Protein AF-A0A1B6LQG8-F1 (afdb_monomer_lite)

Sequence (110 aa):
NKRYLEPVYGNSMANVYNEYKKLCLESTNKPVPVSRFTFDQAIKNKNLAFQLPKKDRCDVCCMYDVKNLDEATYKLHLEKKEEARAVKVQDKKNAEEGKCFVFTQDVQSV

Radius of gyration: 22.37 Å; chains: 1; bounding box: 58×27×55 Å

Secondary structure (DSSP, 8-state):
--EEE-GGGTT-HHHHHHHHHHHHHHSTT-PPPPPHHHHHHHHHHTTEEE-PPPPPPPHHHHHHHTT-S-HHHHHHHHHHHHHHHHHHHHHHHHHHTTS-----------

Organism: NCBI:txid36148

Foldseek 3Di:
DAAADDCPQVQDVVSVLVVVQVCLCPDPVNDHRDDPVVVVVVCVVNNYGHPDPDPDDDPLRVCVVVVNDDPVVNVVVVVVVVVVVVVLVVVVVCVVVVNDDDDDDDDDDD

Structure (mmCIF, N/CA/C/O backbone):
data_AF-A0A1B6LQG8-F1
#
_entry.id   AF-A0A1B6LQG8-F1
#
loop_
_atom_site.group_PDB
_atom_site.id
_atom_site.type_symbol
_atom_site.label_atom_id
_atom_site.label_alt_id
_atom_site.label_comp_id
_atom_site.label_asym_id
_atom_site.label_entity_id
_atom_site.label_seq_id
_atom_site.pdbx_PDB_ins_code
_atom_site.Cartn_x
_atom_site.Cartn_y
_atom_site.Cartn_z
_atom_site.occupancy
_atom_site.B_iso_or_equiv
_atom_site.auth_seq_id
_atom_site.auth_comp_id
_atom_site.auth_asym_id
_atom_site.auth_atom_id
_atom_site.pdbx_PDB_model_num
ATOM 1 N N . ASN A 1 1 ? 0.553 11.929 -15.812 1.00 68.44 1 ASN A N 1
ATOM 2 C CA . ASN A 1 1 ? 0.122 10.537 -16.090 1.00 68.44 1 ASN A CA 1
ATOM 3 C C . ASN A 1 1 ? 1.125 9.545 -15.535 1.00 68.44 1 ASN A C 1
ATOM 5 O O . ASN A 1 1 ? 2.306 9.670 -15.840 1.00 68.44 1 ASN A O 1
ATOM 9 N N . LYS A 1 2 ? 0.672 8.627 -14.674 1.00 80.44 2 LYS A N 1
ATOM 10 C CA . LYS A 1 2 ? 1.500 7.566 -14.079 1.00 80.44 2 LYS A CA 1
ATOM 11 C C . LYS A 1 2 ? 1.661 6.429 -15.084 1.00 80.44 2 LYS A C 1
ATOM 13 O O . LYS A 1 2 ? 0.696 6.092 -15.764 1.00 80.44 2 LYS A O 1
ATOM 18 N N . ARG A 1 3 ? 2.876 5.903 -15.227 1.00 89.62 3 ARG A N 1
ATOM 19 C CA . ARG A 1 3 ? 3.194 4.795 -16.135 1.00 89.62 3 ARG A CA 1
ATOM 20 C C . ARG A 1 3 ? 3.392 3.538 -15.307 1.00 89.62 3 ARG A C 1
ATOM 22 O O . ARG A 1 3 ? 4.114 3.566 -14.310 1.00 89.62 3 ARG A O 1
ATOM 29 N N . TYR A 1 4 ? 2.741 2.459 -15.716 1.00 90.81 4 TYR A N 1
ATOM 30 C CA . TYR A 1 4 ? 2.761 1.215 -14.967 1.00 90.81 4 TYR A CA 1
ATOM 31 C C . TYR A 1 4 ? 3.659 0.188 -15.640 1.00 90.81 4 TYR A C 1
ATOM 33 O O . TYR A 1 4 ? 3.584 -0.005 -16.850 1.00 90.81 4 TYR A O 1
ATOM 41 N N . LEU A 1 5 ? 4.530 -0.425 -14.844 1.00 90.31 5 LEU A N 1
ATOM 42 C CA . LEU A 1 5 ? 5.321 -1.576 -15.250 1.00 90.31 5 LEU A CA 1
ATOM 43 C C . LEU A 1 5 ? 4.449 -2.829 -15.206 1.00 90.31 5 LEU A C 1
ATOM 45 O O . LEU A 1 5 ? 3.602 -2.975 -14.320 1.00 90.31 5 LEU A O 1
ATOM 49 N N . GLU A 1 6 ? 4.703 -3.742 -16.135 1.00 86.88 6 GLU A N 1
ATOM 50 C CA . GLU A 1 6 ? 4.110 -5.073 -16.113 1.00 86.88 6 GLU A CA 1
ATOM 51 C C . GLU A 1 6 ? 4.561 -5.845 -14.861 1.00 86.88 6 GLU A C 1
ATOM 53 O O . GLU A 1 6 ? 5.701 -5.688 -14.407 1.00 86.88 6 GLU A O 1
ATOM 58 N N . PRO A 1 7 ? 3.703 -6.710 -14.295 1.00 82.56 7 PRO A N 1
ATOM 59 C CA . PRO A 1 7 ? 3.990 -7.428 -13.053 1.00 82.56 7 PRO A CA 1
ATOM 60 C C . PRO A 1 7 ? 5.054 -8.532 -13.197 1.00 82.56 7 PRO A C 1
ATOM 62 O O . PRO A 1 7 ? 5.322 -9.245 -12.232 1.00 82.56 7 PRO A O 1
ATOM 65 N N . VAL A 1 8 ? 5.709 -8.654 -14.358 1.00 89.31 8 VAL A N 1
ATOM 66 C CA . VAL A 1 8 ? 6.744 -9.663 -14.661 1.00 89.31 8 VAL A CA 1
ATOM 67 C C . VAL A 1 8 ? 7.951 -9.610 -13.715 1.00 89.31 8 VAL A C 1
ATOM 69 O O . VAL A 1 8 ? 8.653 -10.598 -13.545 1.00 89.31 8 VAL A O 1
ATOM 72 N N . TYR A 1 9 ? 8.162 -8.482 -13.031 1.00 87.19 9 TYR A N 1
ATOM 73 C CA . TYR A 1 9 ? 9.231 -8.300 -12.041 1.00 87.19 9 TYR A CA 1
ATOM 74 C C . TYR A 1 9 ? 8.789 -8.601 -10.593 1.00 87.19 9 TYR A C 1
ATOM 76 O O . TYR A 1 9 ? 9.457 -8.192 -9.638 1.00 87.19 9 TYR A O 1
ATOM 84 N N . GLY A 1 10 ? 7.644 -9.266 -10.396 1.00 83.12 10 GLY A N 1
ATOM 85 C CA . GLY A 1 10 ? 7.120 -9.618 -9.070 1.00 83.12 10 GLY A CA 1
ATOM 86 C C . GLY A 1 10 ? 6.716 -8.404 -8.228 1.00 83.12 10 GLY A C 1
ATOM 87 O O . GLY A 1 10 ? 6.847 -8.426 -7.009 1.00 83.12 10 GLY A O 1
ATOM 88 N N . ASN A 1 11 ? 6.299 -7.312 -8.880 1.00 83.81 11 ASN A N 1
ATOM 89 C CA . ASN A 1 11 ? 5.943 -6.032 -8.253 1.00 83.81 11 ASN A CA 1
ATOM 90 C C . ASN A 1 11 ? 7.027 -5.433 -7.330 1.00 83.81 11 ASN A C 1
ATOM 92 O O . ASN A 1 11 ? 6.732 -4.623 -6.450 1.00 83.81 11 ASN A O 1
ATOM 96 N N . SER A 1 12 ? 8.298 -5.794 -7.544 1.00 90.06 12 SER A N 1
ATOM 97 C CA . SER A 1 12 ? 9.428 -5.354 -6.726 1.00 90.06 12 SER A CA 1
ATOM 98 C C . SER A 1 12 ? 10.383 -4.476 -7.522 1.00 90.06 12 SER A C 1
ATOM 100 O O . SER A 1 12 ? 11.014 -4.914 -8.484 1.00 90.06 12 SER A O 1
ATOM 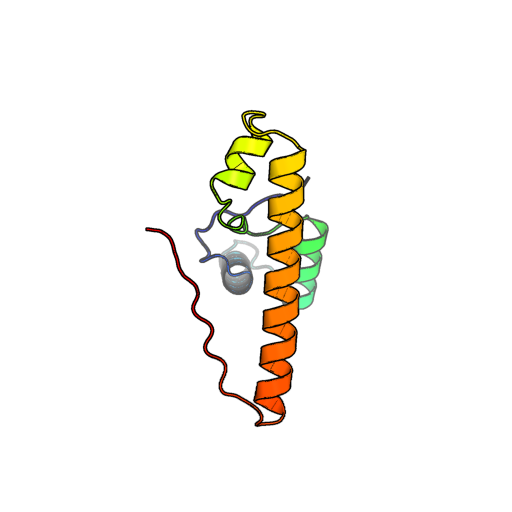102 N N . MET A 1 13 ? 10.568 -3.231 -7.079 1.00 92.00 13 MET A N 1
ATOM 103 C CA . MET A 1 13 ? 11.506 -2.311 -7.732 1.00 92.00 13 MET A CA 1
ATOM 104 C C . MET A 1 13 ? 12.973 -2.740 -7.544 1.00 92.00 13 MET A C 1
ATOM 106 O O . MET A 1 13 ? 13.847 -2.330 -8.304 1.00 92.00 13 MET A O 1
ATOM 110 N N . ALA A 1 14 ? 13.252 -3.613 -6.567 1.00 94.19 14 A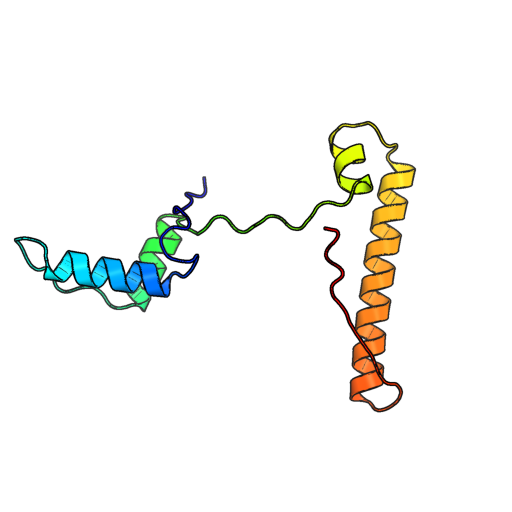LA A N 1
ATOM 111 C CA . ALA A 1 14 ? 14.554 -4.263 -6.442 1.00 94.19 14 ALA A CA 1
ATOM 112 C C . ALA A 1 14 ? 14.826 -5.243 -7.588 1.00 94.19 14 ALA A C 1
ATOM 114 O O . ALA A 1 14 ? 15.937 -5.251 -8.114 1.00 94.19 14 ALA A O 1
ATOM 115 N N . ASN A 1 15 ? 13.814 -5.992 -8.032 1.00 94.81 15 ASN A N 1
ATOM 116 C CA . ASN A 1 15 ? 13.947 -6.885 -9.182 1.00 94.81 15 ASN A CA 1
ATOM 117 C C . ASN A 1 15 ? 14.151 -6.094 -10.477 1.00 94.81 15 ASN A C 1
ATOM 119 O O . ASN A 1 15 ? 15.028 -6.441 -11.260 1.00 94.81 15 ASN A O 1
ATOM 123 N N . VAL A 1 16 ? 13.441 -4.972 -10.648 1.00 95.25 16 VAL A N 1
ATOM 124 C CA . VAL A 1 16 ? 13.663 -4.059 -11.787 1.00 95.25 16 VAL A CA 1
ATOM 125 C C . VAL A 1 16 ? 15.091 -3.516 -11.791 1.00 95.25 16 VAL A C 1
ATOM 127 O O . VAL A 1 16 ? 15.740 -3.496 -12.831 1.00 95.25 16 VAL A O 1
ATOM 130 N N . TYR A 1 17 ? 15.614 -3.107 -10.631 1.00 96.69 17 TYR A N 1
ATOM 131 C CA . TYR A 1 17 ? 16.998 -2.639 -10.528 1.00 96.69 17 TYR A CA 1
ATOM 132 C C . TYR A 1 17 ? 18.018 -3.750 -10.823 1.00 96.69 17 TYR A C 1
ATOM 134 O O . TYR A 1 17 ? 19.063 -3.494 -11.422 1.00 96.69 17 TYR A O 1
ATOM 142 N N . ASN A 1 18 ? 17.735 -4.989 -10.417 1.00 95.88 18 ASN A N 1
ATOM 143 C CA . ASN A 1 18 ? 18.582 -6.131 -10.751 1.00 95.88 18 ASN A CA 1
ATOM 144 C C . ASN A 1 18 ? 18.597 -6.396 -12.256 1.00 95.88 18 ASN A C 1
ATOM 146 O O . ASN A 1 18 ? 19.676 -6.590 -12.809 1.00 95.88 18 ASN A O 1
ATOM 150 N N . GLU A 1 19 ? 17.445 -6.319 -12.917 1.00 95.38 19 GLU A N 1
ATOM 151 C CA . GLU A 1 19 ? 17.364 -6.473 -14.369 1.00 95.38 19 GLU A CA 1
ATOM 152 C C . GLU A 1 19 ? 18.058 -5.327 -15.112 1.00 95.38 19 GLU A C 1
ATOM 154 O O . GLU A 1 19 ? 18.835 -5.561 -16.032 1.00 95.38 19 GLU A O 1
ATOM 159 N N . TYR A 1 20 ? 17.889 -4.087 -14.642 1.00 95.25 20 TYR A N 1
ATOM 160 C CA . TYR A 1 20 ? 18.633 -2.929 -15.141 1.00 95.25 20 TYR A CA 1
ATOM 161 C C . TYR A 1 20 ? 20.153 -3.147 -15.073 1.00 95.25 20 TYR A C 1
ATOM 163 O O . TYR A 1 20 ? 20.854 -2.891 -16.051 1.00 95.25 20 TYR A O 1
ATOM 171 N N . LYS A 1 21 ? 20.672 -3.667 -13.951 1.00 96.12 21 LYS A N 1
ATOM 172 C CA . LYS A 1 21 ? 22.102 -3.987 -13.820 1.00 96.12 21 LYS A CA 1
ATOM 173 C C . LYS A 1 21 ? 22.546 -5.057 -14.816 1.00 96.12 21 LYS A C 1
ATOM 175 O O . LYS A 1 21 ? 23.607 -4.893 -15.408 1.00 96.12 21 LYS A O 1
ATOM 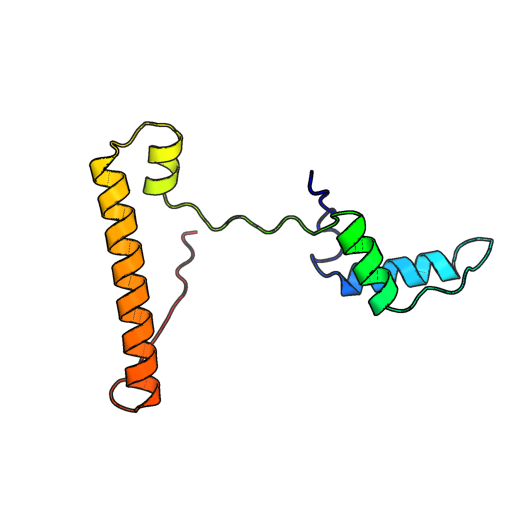180 N N . LYS A 1 22 ? 21.761 -6.122 -15.012 1.00 95.19 22 LYS A N 1
ATOM 181 C CA . LYS A 1 22 ? 22.081 -7.155 -16.012 1.00 95.19 22 LYS A CA 1
ATOM 182 C C . LYS A 1 22 ? 22.148 -6.561 -17.415 1.00 95.19 22 LYS A C 1
ATOM 184 O O . LYS A 1 22 ? 23.161 -6.720 -18.081 1.00 95.19 22 LYS A O 1
ATOM 189 N N . LEU A 1 23 ? 21.143 -5.774 -17.804 1.00 95.19 23 LEU A N 1
ATOM 190 C CA . LEU A 1 23 ? 21.106 -5.091 -19.100 1.00 95.19 23 LEU A CA 1
ATOM 191 C C . LEU A 1 23 ? 22.322 -4.182 -19.310 1.00 95.19 23 LEU A C 1
ATOM 193 O O . LEU A 1 23 ? 22.906 -4.168 -20.392 1.00 95.19 23 LEU A O 1
ATOM 197 N N . CYS A 1 24 ? 22.742 -3.452 -18.274 1.00 95.19 24 CYS A N 1
ATOM 198 C CA . CYS A 1 24 ? 23.979 -2.680 -18.318 1.00 95.19 24 CYS A CA 1
ATOM 199 C C . CYS A 1 24 ? 25.191 -3.577 -18.613 1.00 95.19 24 CYS A C 1
ATOM 201 O O . CYS A 1 24 ? 25.964 -3.253 -19.503 1.00 95.19 24 CYS A O 1
ATOM 203 N N . LEU A 1 25 ? 25.334 -4.719 -17.941 1.00 92.00 25 LEU A N 1
ATOM 204 C CA . LEU A 1 25 ? 26.479 -5.624 -18.109 1.00 92.00 25 LEU A CA 1
ATOM 205 C C . LEU A 1 25 ? 26.480 -6.400 -19.438 1.00 92.00 25 LEU A C 1
ATOM 207 O O . LEU A 1 25 ? 27.551 -6.719 -19.957 1.00 92.00 25 LEU A O 1
ATOM 211 N N . GLU A 1 26 ? 25.301 -6.708 -19.976 1.00 93.31 26 GLU A N 1
ATOM 212 C CA . GLU A 1 26 ? 25.114 -7.512 -21.192 1.00 93.31 26 GLU A CA 1
ATOM 213 C C . GLU A 1 26 ? 25.093 -6.669 -22.474 1.00 93.31 26 GLU A C 1
ATOM 215 O O . GLU A 1 26 ? 25.328 -7.186 -23.565 1.00 93.31 26 GLU A O 1
ATOM 220 N N . SER A 1 27 ? 24.845 -5.362 -22.365 1.00 91.12 27 SER A N 1
ATOM 221 C CA . SER A 1 27 ? 24.849 -4.467 -23.524 1.00 91.12 27 SER A CA 1
ATOM 222 C C . SER A 1 27 ? 26.248 -4.292 -24.130 1.00 91.12 27 SER A C 1
ATOM 224 O O . SER A 1 27 ? 27.258 -4.305 -23.427 1.00 91.12 27 SER A O 1
ATOM 226 N N . THR A 1 28 ? 26.311 -4.049 -25.443 1.00 89.38 28 THR A N 1
ATOM 227 C CA . THR A 1 28 ? 27.562 -3.918 -26.216 1.00 89.38 28 THR A CA 1
ATOM 228 C C . THR A 1 28 ? 28.553 -2.920 -25.612 1.00 89.38 28 THR A C 1
ATOM 230 O O . THR A 1 28 ? 29.757 -3.153 -25.632 1.00 89.38 28 THR A O 1
ATOM 233 N N . ASN A 1 29 ? 28.045 -1.831 -25.026 1.00 88.88 29 ASN A N 1
ATOM 234 C CA . ASN A 1 29 ? 28.860 -0.753 -24.462 1.00 88.88 29 ASN A CA 1
ATOM 235 C C . ASN A 1 29 ? 29.144 -0.910 -22.960 1.00 88.88 29 ASN A C 1
ATOM 237 O O . ASN A 1 29 ? 29.852 -0.079 -22.397 1.00 88.88 29 ASN A O 1
ATOM 241 N N . LYS A 1 30 ? 28.571 -1.931 -22.309 1.00 88.31 30 LYS A N 1
ATOM 242 C CA . LYS A 1 30 ? 28.752 -2.263 -20.887 1.00 88.31 30 LYS A CA 1
ATOM 243 C C . LYS A 1 30 ? 28.783 -1.050 -19.939 1.00 88.31 30 LYS A C 1
ATOM 245 O O . LYS A 1 30 ? 29.736 -0.911 -19.168 1.00 88.31 30 LYS A O 1
ATOM 250 N N . PRO A 1 31 ? 27.798 -0.129 -19.996 1.00 92.62 31 PRO A N 1
ATOM 251 C CA . PRO A 1 31 ? 27.796 1.045 -19.141 1.00 92.62 31 PRO A CA 1
ATOM 252 C C . PRO A 1 31 ? 27.783 0.627 -17.671 1.00 92.62 31 PRO A C 1
ATOM 254 O O . PRO A 1 31 ? 27.125 -0.339 -17.283 1.00 92.62 31 PRO A O 1
ATOM 257 N N . VAL A 1 32 ? 28.481 1.392 -16.835 1.00 94.50 32 VAL A N 1
ATOM 258 C CA . VAL A 1 32 ? 28.456 1.176 -15.388 1.00 94.50 32 VAL A CA 1
ATOM 259 C C . VAL A 1 32 ? 27.058 1.538 -14.868 1.00 94.50 32 VAL A C 1
ATOM 261 O O . VAL A 1 32 ? 26.603 2.664 -15.097 1.00 94.50 32 VAL A O 1
ATOM 264 N N . PRO A 1 33 ? 26.350 0.620 -14.184 1.00 94.50 33 PRO A N 1
ATOM 2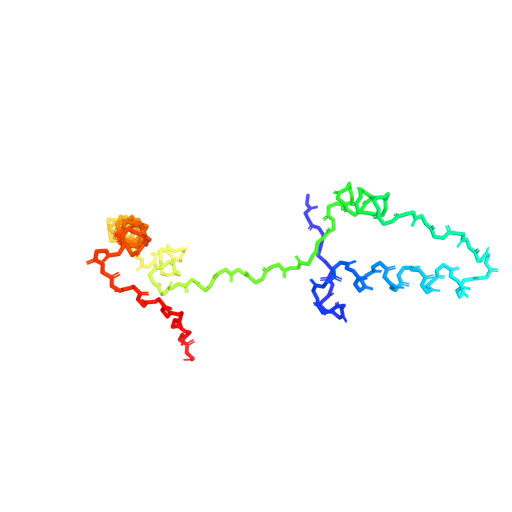65 C CA . PRO A 1 33 ? 25.036 0.919 -13.637 1.00 94.50 33 PRO A CA 1
ATOM 266 C C . PRO A 1 33 ? 25.142 1.995 -12.556 1.00 94.50 33 PRO A C 1
ATOM 268 O O . PRO A 1 33 ? 26.040 1.974 -11.713 1.00 94.50 33 PRO A O 1
ATOM 271 N N . VAL A 1 34 ? 24.195 2.933 -12.560 1.00 96.25 34 VAL A N 1
ATOM 272 C CA . VAL A 1 34 ? 24.124 3.960 -11.513 1.00 96.25 34 VAL A CA 1
ATOM 273 C C . VAL A 1 34 ? 23.746 3.347 -10.165 1.00 96.25 34 VAL A C 1
ATOM 275 O O . VAL A 1 34 ? 23.173 2.260 -10.100 1.00 96.25 34 VAL A O 1
ATOM 278 N N . SER A 1 35 ? 24.017 4.078 -9.081 1.00 96.81 35 SER A N 1
ATOM 279 C CA . SE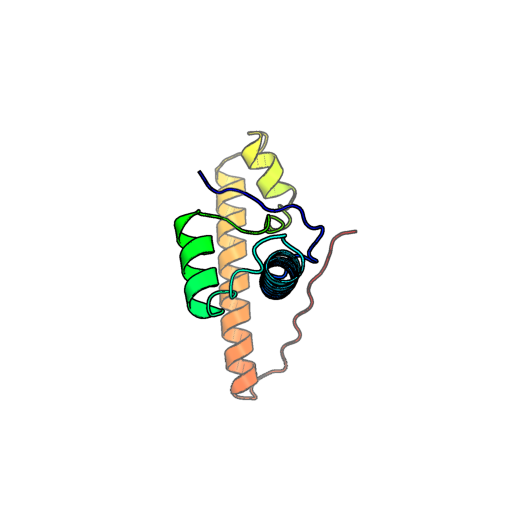R A 1 35 ? 23.618 3.661 -7.734 1.00 96.81 35 SER A CA 1
ATOM 280 C C . SER A 1 35 ? 22.106 3.429 -7.622 1.00 96.81 35 SER A C 1
ATOM 282 O O . SER A 1 35 ? 21.304 4.047 -8.334 1.00 96.81 35 SER A O 1
ATOM 284 N N . ARG A 1 36 ? 21.696 2.601 -6.652 1.00 96.19 36 ARG A N 1
ATOM 285 C CA . ARG A 1 36 ? 20.274 2.330 -6.404 1.00 96.19 36 ARG A CA 1
ATOM 286 C C . ARG A 1 36 ? 19.480 3.606 -6.110 1.00 96.19 36 ARG A C 1
ATOM 288 O O . ARG A 1 36 ? 18.370 3.762 -6.608 1.00 96.19 36 ARG A O 1
ATOM 295 N N . PHE A 1 37 ? 20.072 4.528 -5.354 1.00 97.25 37 PHE A N 1
ATOM 296 C CA . PHE A 1 37 ? 19.460 5.815 -5.039 1.00 97.25 37 PHE A CA 1
ATOM 297 C C . PHE A 1 37 ? 19.187 6.640 -6.304 1.00 97.25 37 PHE A C 1
ATOM 299 O O . PHE A 1 37 ? 18.073 7.119 -6.510 1.00 97.25 37 PHE A O 1
ATOM 306 N N . THR A 1 38 ? 20.184 6.765 -7.183 1.00 97.44 38 THR A N 1
ATOM 307 C CA . THR A 1 38 ? 20.059 7.506 -8.447 1.00 97.44 38 THR A CA 1
ATOM 308 C C . THR A 1 38 ? 19.014 6.872 -9.366 1.00 97.44 38 THR A C 1
ATOM 310 O O . THR A 1 38 ? 18.207 7.581 -9.968 1.00 97.44 38 THR A O 1
ATOM 313 N N . PHE A 1 39 ? 18.986 5.539 -9.438 1.00 97.12 39 PHE A N 1
ATOM 314 C CA . PHE A 1 39 ? 17.969 4.797 -10.178 1.00 97.12 39 PHE A CA 1
ATOM 315 C C . PHE A 1 39 ? 16.555 5.091 -9.654 1.00 97.12 39 PHE A C 1
ATOM 317 O O . PHE A 1 39 ? 15.668 5.424 -10.437 1.00 97.12 39 PHE A O 1
ATOM 324 N N . ASP A 1 40 ? 16.345 5.041 -8.336 1.00 95.75 40 ASP A N 1
ATOM 325 C CA . ASP A 1 40 ? 15.030 5.296 -7.738 1.00 95.75 40 ASP A CA 1
ATOM 326 C C . ASP A 1 40 ? 14.546 6.728 -7.992 1.00 95.75 40 ASP A C 1
ATOM 328 O O . ASP A 1 40 ? 13.362 6.942 -8.261 1.00 95.75 40 ASP A O 1
ATOM 332 N N . GLN A 1 41 ? 15.451 7.711 -7.967 1.00 97.00 41 GLN A N 1
ATOM 333 C CA . GLN A 1 41 ? 15.124 9.086 -8.353 1.00 97.00 41 GLN A CA 1
ATOM 334 C C . GLN A 1 41 ? 14.706 9.170 -9.825 1.00 97.00 41 GLN A C 1
ATOM 336 O O . GLN A 1 41 ? 13.700 9.801 -10.147 1.00 97.00 41 GLN A O 1
ATOM 341 N N . ALA A 1 42 ? 15.409 8.477 -10.724 1.00 95.69 42 ALA A N 1
ATOM 342 C CA . ALA A 1 42 ? 15.040 8.430 -12.137 1.00 95.69 42 ALA A CA 1
ATOM 343 C C . ALA A 1 42 ? 13.666 7.770 -12.364 1.00 95.69 42 ALA A C 1
ATOM 345 O O . ALA A 1 42 ? 12.872 8.273 -13.160 1.00 95.69 42 ALA A O 1
ATOM 346 N N . ILE A 1 43 ? 13.353 6.686 -11.647 1.00 94.75 43 ILE A N 1
ATOM 347 C CA . ILE A 1 43 ? 12.040 6.019 -11.688 1.00 94.75 43 ILE A CA 1
ATOM 348 C C . ILE A 1 43 ? 10.926 6.959 -11.213 1.00 94.75 43 ILE A C 1
ATOM 350 O O . ILE A 1 43 ? 9.903 7.087 -11.893 1.00 94.75 43 ILE A O 1
ATOM 354 N N . LYS A 1 44 ? 11.140 7.667 -10.095 1.00 93.06 44 LYS A N 1
ATOM 355 C CA . LYS A 1 44 ? 10.190 8.659 -9.566 1.00 93.06 44 LYS A CA 1
ATOM 356 C C . LYS A 1 44 ? 9.960 9.803 -10.550 1.00 93.06 44 LYS A C 1
ATOM 358 O O . LYS A 1 44 ? 8.810 10.111 -10.852 1.00 93.06 44 LYS A O 1
ATOM 363 N N . ASN A 1 45 ? 11.028 10.365 -11.114 1.00 94.81 45 ASN A N 1
ATOM 364 C CA . ASN A 1 45 ? 10.950 11.457 -12.089 1.00 94.81 45 ASN A CA 1
ATOM 365 C C . ASN A 1 45 ? 10.226 11.036 -13.376 1.00 94.81 45 ASN A C 1
ATOM 367 O O . ASN A 1 45 ? 9.497 11.826 -13.970 1.00 94.81 45 ASN A O 1
ATOM 371 N N . LYS A 1 46 ? 10.370 9.770 -13.786 1.00 92.44 46 LYS A N 1
ATOM 372 C CA . LYS A 1 46 ? 9.632 9.183 -14.918 1.00 92.44 46 LYS A CA 1
ATOM 373 C C . LYS A 1 46 ? 8.201 8.760 -14.567 1.00 92.44 46 LYS A C 1
ATOM 375 O O . LYS A 1 46 ? 7.478 8.299 -15.450 1.00 92.44 46 LYS A O 1
ATOM 380 N N . ASN A 1 47 ? 7.792 8.913 -13.306 1.00 91.62 47 ASN A N 1
ATOM 381 C CA . ASN A 1 47 ? 6.495 8.503 -12.776 1.00 91.62 47 ASN A CA 1
ATOM 382 C C . ASN A 1 47 ? 6.164 7.030 -13.089 1.00 91.62 47 ASN A C 1
ATOM 384 O O . ASN A 1 47 ? 5.037 6.703 -13.474 1.00 91.62 47 ASN A O 1
ATOM 388 N N . LEU A 1 48 ? 7.176 6.162 -12.968 1.00 91.81 48 LEU A N 1
ATOM 389 C CA . LEU A 1 48 ? 7.075 4.720 -13.176 1.00 91.81 48 LEU A CA 1
ATOM 390 C C . LEU A 1 48 ? 6.778 4.016 -11.850 1.00 91.81 48 LEU A C 1
ATOM 392 O O . LEU A 1 48 ? 7.421 4.276 -10.834 1.00 91.81 48 LEU A O 1
ATOM 396 N N . ALA A 1 49 ? 5.809 3.109 -11.854 1.00 89.88 49 ALA A N 1
ATOM 397 C CA . ALA A 1 49 ? 5.471 2.293 -10.693 1.00 89.88 49 ALA A CA 1
ATOM 398 C C . ALA A 1 49 ? 4.865 0.961 -11.133 1.00 89.88 49 ALA A C 1
ATOM 400 O O . ALA A 1 49 ? 4.490 0.800 -12.286 1.00 89.88 49 ALA A O 1
ATOM 401 N N . PHE A 1 50 ? 4.701 0.021 -10.211 1.00 88.75 50 PHE A N 1
ATOM 402 C CA . PHE A 1 50 ? 3.800 -1.104 -10.448 1.00 88.75 50 PHE A CA 1
ATOM 403 C C . PHE A 1 50 ? 2.351 -0.668 -10.274 1.00 88.75 50 PHE A C 1
ATOM 405 O O . PHE A 1 50 ? 2.054 0.254 -9.502 1.00 88.75 50 PHE A O 1
ATOM 412 N N . GLN A 1 51 ? 1.453 -1.324 -11.008 1.00 82.81 51 GLN A N 1
ATOM 413 C CA . GLN A 1 51 ? 0.030 -1.187 -10.751 1.00 82.81 51 GLN A CA 1
ATOM 414 C C . GLN A 1 51 ? -0.235 -1.778 -9.370 1.00 82.81 51 GLN A C 1
ATOM 416 O O . GLN A 1 51 ? -0.085 -2.977 -9.153 1.00 82.81 51 GLN A O 1
ATOM 421 N N . LEU A 1 52 ? -0.593 -0.920 -8.420 1.00 70.00 52 LEU A N 1
ATOM 422 C CA . LEU A 1 52 ? -1.053 -1.392 -7.125 1.00 70.00 52 LEU A CA 1
ATOM 423 C C . LEU A 1 52 ? -2.463 -1.953 -7.324 1.00 70.00 52 LEU A C 1
ATOM 425 O O . LEU A 1 52 ? -3.299 -1.231 -7.887 1.00 70.00 52 LEU A O 1
ATOM 429 N N . PRO A 1 53 ? -2.744 -3.194 -6.882 1.00 67.00 53 PRO A N 1
ATOM 430 C CA . PRO A 1 53 ? -4.112 -3.672 -6.784 1.00 67.00 53 PRO A CA 1
ATOM 431 C C . PRO A 1 53 ? -4.927 -2.610 -6.049 1.00 67.00 53 PRO A C 1
ATOM 433 O O . PRO A 1 53 ? -4.548 -2.150 -4.966 1.00 67.00 53 PRO A O 1
ATOM 436 N N . LYS A 1 54 ? -6.003 -2.136 -6.680 1.00 67.06 54 LYS A N 1
ATOM 437 C CA . LYS A 1 54 ? -6.948 -1.279 -5.967 1.00 67.06 54 LYS A CA 1
ATOM 438 C C . LYS A 1 54 ? -7.542 -2.132 -4.852 1.00 67.06 54 LYS A C 1
ATOM 440 O O . LYS A 1 54 ? -7.759 -3.319 -5.059 1.00 67.06 54 LYS A O 1
ATOM 445 N N . LYS A 1 55 ? -7.782 -1.526 -3.687 1.00 65.69 55 LYS A N 1
ATOM 446 C CA . LYS A 1 55 ? -8.510 -2.205 -2.610 1.00 65.69 55 LYS A CA 1
ATOM 447 C C . LYS A 1 55 ? -9.794 -2.806 -3.171 1.00 65.69 55 LYS A C 1
ATOM 449 O O . LYS A 1 55 ? -10.453 -2.138 -3.976 1.00 65.69 55 LYS A O 1
ATOM 454 N N . ASP A 1 56 ? -10.141 -3.994 -2.689 1.00 71.75 56 ASP A N 1
ATOM 455 C CA . ASP A 1 56 ? -11.428 -4.607 -2.981 1.00 71.75 56 ASP A CA 1
ATOM 456 C C . ASP A 1 56 ? -12.523 -3.603 -2.628 1.00 71.75 56 ASP A C 1
ATOM 458 O O . ASP A 1 56 ? -12.608 -3.079 -1.508 1.00 71.75 56 ASP A O 1
ATOM 462 N N . ARG A 1 57 ? -13.296 -3.228 -3.647 1.00 74.88 57 ARG A N 1
ATOM 463 C CA . ARG A 1 57 ? -14.466 -2.381 -3.458 1.00 74.88 57 ARG A CA 1
ATOM 464 C C . ARG A 1 57 ? -15.605 -3.313 -3.087 1.00 74.88 57 ARG A C 1
ATOM 466 O O . ARG A 1 57 ? -15.892 -4.242 -3.831 1.00 74.88 57 ARG A O 1
ATOM 473 N N . CYS A 1 58 ? -16.223 -3.070 -1.935 1.00 86.25 58 CYS A N 1
ATOM 474 C CA . CYS A 1 58 ? -17.431 -3.793 -1.567 1.00 86.25 58 CYS A CA 1
ATOM 475 C C . CYS A 1 58 ? -18.585 -3.403 -2.495 1.00 86.25 58 CYS A C 1
ATOM 477 O O . CYS A 1 58 ? -18.560 -2.334 -3.117 1.00 86.25 58 CYS A O 1
ATOM 479 N N . ASP A 1 59 ? -19.622 -4.233 -2.518 1.00 87.50 59 ASP A N 1
ATOM 480 C CA . ASP A 1 59 ? -20.789 -4.038 -3.380 1.00 87.50 59 ASP A CA 1
ATOM 481 C C . ASP A 1 59 ? -21.422 -2.659 -3.199 1.00 87.50 59 ASP A C 1
ATOM 483 O O . ASP A 1 59 ? -21.745 -2.002 -4.179 1.00 87.50 59 ASP A O 1
ATOM 487 N N . VAL A 1 60 ? -21.490 -2.153 -1.963 1.00 89.25 60 VAL A N 1
ATOM 488 C CA . VAL A 1 60 ? -22.032 -0.818 -1.658 1.00 89.25 60 VAL A CA 1
ATOM 489 C C . VAL A 1 60 ? -21.244 0.295 -2.363 1.00 89.25 60 VAL A C 1
ATOM 491 O O . VAL A 1 60 ? -21.841 1.181 -2.974 1.00 89.25 60 VAL A O 1
ATOM 494 N N . CYS A 1 61 ? -19.906 0.240 -2.333 1.00 89.88 61 CYS A N 1
ATOM 495 C CA . CYS A 1 61 ? -19.060 1.188 -3.066 1.00 89.88 61 CYS A CA 1
ATOM 496 C C . CYS A 1 61 ? -19.268 1.063 -4.581 1.00 89.88 61 CYS A C 1
ATOM 498 O O . CYS A 1 61 ? -19.404 2.072 -5.268 1.00 89.88 61 CYS A O 1
ATOM 500 N N . CYS A 1 62 ? -19.304 -0.168 -5.095 1.00 89.56 62 CYS A N 1
ATOM 501 C CA . CYS A 1 62 ? -19.491 -0.431 -6.520 1.00 89.56 62 CYS A CA 1
ATOM 502 C C . CYS A 1 62 ? -20.861 0.053 -7.021 1.00 89.56 62 CYS A C 1
ATOM 504 O O . CYS A 1 62 ? -20.936 0.676 -8.076 1.00 89.56 62 CYS A O 1
ATOM 506 N N . MET A 1 63 ? -21.930 -0.193 -6.257 1.00 90.38 63 MET A N 1
ATOM 507 C CA . MET A 1 63 ? -23.301 0.214 -6.574 1.00 90.38 63 MET A CA 1
ATOM 508 C C . MET A 1 63 ? -23.461 1.733 -6.578 1.00 90.38 63 MET A C 1
ATOM 510 O O . MET A 1 63 ? -24.129 2.267 -7.464 1.00 90.38 63 MET A O 1
ATOM 514 N N . TYR A 1 64 ? -22.829 2.435 -5.635 1.00 91.44 64 TYR A N 1
ATOM 515 C CA . TYR A 1 64 ? -22.847 3.896 -5.619 1.00 91.44 64 TYR A CA 1
ATOM 516 C C . TYR A 1 64 ? -22.125 4.497 -6.832 1.00 91.44 64 TYR A C 1
ATOM 518 O O . TYR A 1 64 ? -22.658 5.398 -7.478 1.00 91.44 64 TYR A O 1
ATOM 526 N N . ASP A 1 65 ? -20.964 3.950 -7.212 1.00 87.94 65 ASP A N 1
ATOM 527 C CA . ASP A 1 65 ? -20.203 4.417 -8.381 1.00 87.94 65 ASP A CA 1
ATOM 528 C C . ASP A 1 65 ? -21.010 4.313 -9.689 1.00 87.94 65 ASP A C 1
ATOM 530 O O . ASP A 1 65 ? -20.896 5.176 -10.564 1.00 87.94 65 ASP A O 1
ATOM 534 N N . VAL A 1 66 ? -21.853 3.282 -9.822 1.00 92.75 66 VAL A N 1
ATOM 535 C CA . VAL A 1 66 ? -22.754 3.104 -10.977 1.00 92.75 66 VAL A CA 1
ATOM 536 C C . VAL A 1 66 ? -24.124 3.774 -10.798 1.00 92.75 66 VAL A C 1
ATOM 538 O O . VAL A 1 66 ? -25.007 3.569 -11.624 1.00 92.75 66 VAL A O 1
ATOM 541 N N . LYS A 1 67 ? -24.299 4.602 -9.756 1.00 92.44 67 LYS A N 1
ATOM 542 C CA . LYS A 1 67 ? -25.531 5.349 -9.429 1.00 92.44 67 LYS A CA 1
ATOM 543 C C . LYS A 1 67 ? -26.765 4.473 -9.160 1.00 92.44 67 LYS A C 1
ATOM 545 O O . LYS A 1 67 ? -27.892 4.925 -9.337 1.00 92.44 67 LYS A O 1
ATOM 550 N N . ASN A 1 68 ? -26.550 3.244 -8.690 1.00 92.44 68 ASN A N 1
ATOM 551 C CA . ASN A 1 68 ? -27.602 2.303 -8.279 1.00 92.44 68 ASN A CA 1
ATOM 552 C C . ASN A 1 68 ? -27.866 2.320 -6.763 1.00 92.44 68 ASN A C 1
ATOM 554 O O . ASN A 1 68 ? -28.583 1.463 -6.251 1.00 92.44 68 ASN A O 1
ATOM 558 N N . LEU A 1 69 ? -27.262 3.259 -6.036 1.00 94.38 69 LEU A N 1
ATOM 559 C CA . LEU A 1 69 ? -27.434 3.444 -4.600 1.00 94.38 69 LEU A CA 1
ATOM 560 C C . LEU A 1 69 ? -27.620 4.932 -4.310 1.00 94.38 69 LEU A C 1
ATOM 562 O O . LEU A 1 69 ? -26.952 5.766 -4.923 1.00 94.38 69 LEU A O 1
ATOM 566 N N . ASP A 1 70 ? -28.506 5.262 -3.378 1.00 94.31 70 ASP A N 1
ATOM 567 C CA . ASP A 1 70 ? -28.718 6.639 -2.953 1.00 94.31 70 ASP A CA 1
ATOM 568 C C . ASP A 1 70 ? -27.554 7.168 -2.092 1.00 94.31 70 ASP A C 1
ATOM 570 O O . ASP A 1 70 ? -26.812 6.424 -1.441 1.00 94.31 70 ASP A O 1
ATOM 574 N N . GLU A 1 71 ? -27.399 8.491 -2.089 1.00 94.44 71 GLU A N 1
ATOM 575 C CA . GLU A 1 71 ? -26.307 9.173 -1.390 1.00 94.44 71 GLU A CA 1
ATOM 576 C C . GLU A 1 71 ? -26.389 9.021 0.133 1.00 94.44 71 GLU A C 1
ATOM 578 O O . GLU A 1 71 ? -25.352 8.919 0.790 1.00 94.44 71 GLU A O 1
ATOM 583 N N . ALA A 1 72 ? -27.593 8.948 0.710 1.00 96.12 72 ALA A N 1
ATOM 584 C CA . ALA A 1 72 ? -27.754 8.807 2.153 1.00 96.12 72 ALA A CA 1
ATOM 585 C C . ALA A 1 72 ? -27.258 7.435 2.633 1.00 96.12 72 ALA A C 1
ATOM 587 O O . ALA A 1 72 ? -26.497 7.357 3.602 1.00 96.12 72 ALA A O 1
ATOM 588 N N . THR A 1 73 ? -27.604 6.363 1.916 1.00 93.81 73 THR A N 1
ATOM 589 C CA . THR A 1 73 ? -27.117 5.009 2.203 1.00 93.81 73 THR A CA 1
ATOM 590 C C . THR A 1 73 ? -25.600 4.914 2.044 1.00 93.81 73 THR A C 1
ATOM 592 O O . THR A 1 73 ? -24.920 4.319 2.886 1.00 93.81 73 THR A O 1
ATOM 595 N N . TYR A 1 74 ? -25.037 5.539 1.006 1.00 94.75 74 TYR A N 1
ATOM 596 C CA . TYR A 1 74 ? -23.587 5.572 0.819 1.00 94.75 74 TYR A CA 1
ATOM 597 C C . TYR A 1 74 ? -22.865 6.362 1.920 1.00 94.75 74 TYR A C 1
ATOM 599 O O . TYR A 1 74 ? -21.843 5.911 2.444 1.00 94.75 74 TYR A O 1
ATOM 607 N N . LYS A 1 75 ? -23.408 7.513 2.328 1.00 96.00 75 LYS A N 1
ATOM 608 C CA . LYS A 1 75 ? -22.846 8.321 3.415 1.00 96.00 75 LYS A CA 1
ATOM 609 C C . LYS A 1 75 ? -22.841 7.554 4.738 1.00 96.00 75 LYS A C 1
ATOM 611 O O . LYS A 1 75 ? -21.801 7.488 5.389 1.00 96.00 75 LYS A O 1
ATOM 616 N N . LEU A 1 76 ? -23.946 6.885 5.071 1.00 96.06 76 LEU A N 1
ATOM 617 C CA . LEU A 1 76 ? -24.025 6.024 6.252 1.00 96.06 76 LEU A CA 1
ATOM 618 C C . LEU A 1 76 ? -23.003 4.876 6.197 1.00 96.06 76 LEU A C 1
ATOM 620 O O . LEU A 1 76 ? -22.397 4.527 7.210 1.00 96.06 76 LEU A O 1
ATOM 624 N N . HIS A 1 77 ? -22.782 4.282 5.019 1.00 94.00 77 HIS A N 1
ATOM 625 C CA . HIS A 1 77 ? -21.736 3.274 4.830 1.00 94.00 77 HIS A CA 1
ATOM 626 C C . HIS A 1 77 ? -20.337 3.827 5.150 1.00 94.00 77 HIS A C 1
ATOM 628 O O . HIS A 1 77 ? -19.555 3.151 5.823 1.00 94.00 77 HIS A O 1
ATOM 634 N N . LEU A 1 78 ? -20.017 5.042 4.691 1.00 93.69 78 LEU A N 1
ATOM 635 C CA . LEU A 1 78 ? -18.737 5.690 4.984 1.00 93.69 78 LEU A CA 1
ATOM 636 C C . LEU A 1 78 ? -18.579 6.004 6.476 1.00 93.69 78 LEU A C 1
ATOM 638 O O . LEU A 1 78 ? -17.523 5.718 7.035 1.00 93.69 78 LEU A O 1
ATOM 642 N N . GLU A 1 79 ? -19.621 6.524 7.124 1.00 96.56 79 GLU A N 1
ATOM 643 C CA . GLU A 1 79 ? -19.617 6.826 8.562 1.00 96.56 79 GLU A CA 1
ATOM 644 C C . GLU A 1 79 ? -19.316 5.568 9.388 1.00 96.56 79 GLU A C 1
ATOM 646 O O . GLU A 1 79 ? -18.326 5.533 10.121 1.00 96.56 79 GLU A O 1
ATOM 651 N N . LYS A 1 80 ? -20.054 4.474 9.156 1.00 94.44 80 LYS A N 1
ATOM 652 C CA . LYS A 1 80 ? -19.816 3.180 9.826 1.00 94.44 80 LYS A CA 1
ATOM 653 C C . LYS A 1 80 ? -18.403 2.640 9.597 1.00 94.44 80 LYS A C 1
ATOM 655 O O . LYS A 1 80 ? -17.818 1.996 10.468 1.00 94.44 80 LYS A O 1
ATOM 660 N N . LYS A 1 81 ? -17.837 2.877 8.411 1.00 91.06 81 LYS A N 1
ATOM 661 C CA . LYS A 1 81 ? -16.476 2.448 8.067 1.00 91.06 81 LYS A CA 1
ATOM 662 C C . LYS A 1 81 ? -15.423 3.206 8.869 1.00 91.06 81 LYS A C 1
ATOM 664 O O . LYS A 1 81 ? -14.435 2.596 9.281 1.00 91.06 81 LYS A O 1
ATOM 669 N N . GLU A 1 82 ? -15.610 4.505 9.082 1.00 94.19 82 GLU A N 1
ATOM 670 C CA . GLU A 1 82 ? -14.712 5.296 9.926 1.00 94.19 82 GLU A CA 1
ATOM 671 C C . GLU A 1 82 ? -14.888 4.962 11.409 1.00 94.19 82 GLU A C 1
ATOM 673 O O . GLU A 1 82 ? -13.888 4.792 12.106 1.00 94.19 82 GLU A O 1
ATOM 678 N N . GLU A 1 83 ? -16.120 4.749 11.875 1.00 96.25 83 GLU A N 1
ATOM 679 C CA . GLU A 1 83 ? -16.393 4.287 13.242 1.00 96.25 83 GLU A CA 1
ATOM 680 C C . GLU A 1 83 ? -15.680 2.964 13.545 1.00 96.25 83 GLU A C 1
ATOM 682 O O . GLU A 1 83 ? -14.925 2.869 14.513 1.00 96.25 83 GLU A O 1
ATOM 687 N N . ALA A 1 84 ? -15.819 1.961 12.673 1.00 91.69 84 ALA A N 1
ATOM 688 C CA . ALA A 1 84 ? -15.152 0.671 12.842 1.00 91.69 84 ALA A CA 1
ATOM 689 C C . ALA A 1 84 ? -13.617 0.801 12.882 1.00 91.69 84 ALA A C 1
ATOM 691 O O . ALA A 1 84 ? -12.938 0.083 13.622 1.00 91.69 84 ALA A O 1
ATOM 692 N N . ARG A 1 85 ? -13.040 1.732 12.109 1.00 91.75 85 ARG A N 1
ATOM 693 C CA . ARG A 1 85 ? -11.597 2.021 12.156 1.00 91.75 85 ARG A CA 1
ATOM 694 C C . ARG A 1 85 ? -11.195 2.691 13.461 1.00 91.75 85 ARG A C 1
ATOM 696 O O . ARG A 1 85 ? -10.163 2.317 14.012 1.00 91.75 85 ARG A O 1
ATOM 703 N N . ALA A 1 86 ? -11.981 3.650 13.941 1.00 95.19 86 ALA A N 1
ATOM 704 C CA . ALA A 1 86 ? -11.726 4.337 15.200 1.00 95.19 86 ALA A CA 1
ATOM 705 C C . ALA A 1 86 ? -11.767 3.358 16.382 1.00 95.19 86 ALA A C 1
ATOM 707 O O . ALA A 1 86 ? -10.831 3.334 17.181 1.00 95.19 86 ALA A O 1
ATOM 708 N N . VAL A 1 87 ? -12.778 2.481 16.424 1.00 94.12 87 VAL A N 1
ATOM 709 C CA . VAL A 1 87 ? -12.887 1.405 17.423 1.00 94.12 87 VAL A CA 1
ATOM 710 C C . VAL A 1 87 ? -11.669 0.488 17.356 1.00 94.12 87 VAL A C 1
ATOM 712 O O . VAL A 1 87 ? -10.983 0.320 18.356 1.00 94.12 87 VAL A O 1
ATOM 715 N N . LYS A 1 88 ? -11.293 0.005 16.163 1.00 93.00 88 LYS A N 1
ATOM 716 C CA . LYS A 1 88 ? -10.095 -0.835 15.990 1.00 93.00 88 LYS A CA 1
ATOM 717 C C . LYS A 1 88 ? -8.811 -0.158 16.482 1.00 93.00 88 LYS A C 1
ATOM 719 O O . LYS A 1 88 ? -7.931 -0.828 17.016 1.00 93.00 88 LYS A O 1
ATOM 724 N N . VAL A 1 89 ? -8.656 1.148 16.259 1.00 94.94 89 VAL A N 1
ATOM 725 C CA . VAL A 1 89 ? -7.498 1.909 16.760 1.00 94.94 89 VAL A CA 1
ATOM 726 C C . VAL A 1 89 ? -7.517 1.974 18.283 1.00 94.94 89 VAL A C 1
ATOM 728 O O . VAL A 1 89 ? -6.474 1.782 18.903 1.00 94.94 89 VAL A O 1
ATOM 731 N N . GLN A 1 90 ? -8.680 2.220 18.884 1.00 95.44 90 GLN A N 1
ATOM 732 C CA . GLN A 1 90 ? -8.811 2.263 20.335 1.00 95.44 90 GLN A CA 1
ATOM 733 C C . GLN A 1 90 ? -8.561 0.893 20.972 1.00 95.44 90 GLN A C 1
ATOM 735 O O . GLN A 1 90 ? -7.828 0.805 21.953 1.00 95.44 90 GLN A O 1
ATOM 740 N N . ASP A 1 91 ? -9.093 -0.172 20.381 1.00 94.94 91 ASP A N 1
ATOM 741 C CA . ASP A 1 91 ? -8.881 -1.541 20.840 1.00 94.9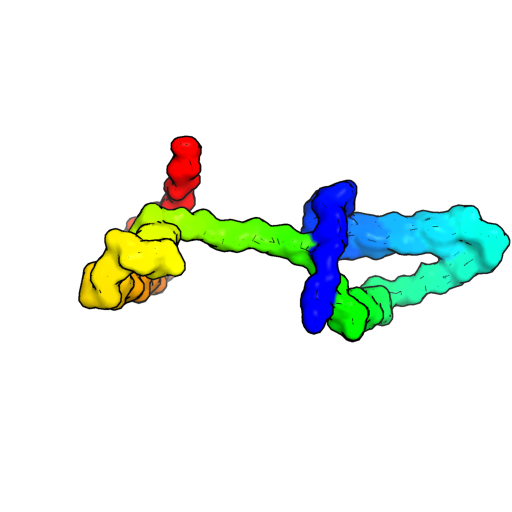4 91 ASP A CA 1
ATOM 742 C C . ASP A 1 91 ? -7.395 -1.900 20.819 1.00 94.94 91 ASP A C 1
ATOM 744 O O . ASP A 1 91 ? -6.875 -2.426 21.800 1.00 94.94 91 ASP A O 1
ATOM 748 N N . LYS A 1 92 ? -6.670 -1.546 19.750 1.00 94.75 92 LYS A N 1
ATOM 749 C CA . LYS A 1 92 ? -5.214 -1.752 19.684 1.00 94.75 92 LYS A CA 1
ATOM 750 C C . LYS A 1 92 ? -4.469 -1.057 20.822 1.00 94.75 92 LYS A C 1
ATOM 752 O O . LYS A 1 92 ? -3.610 -1.683 21.431 1.00 94.75 92 LYS A O 1
ATOM 757 N N . LYS A 1 93 ? -4.824 0.191 21.142 1.00 96.56 93 LYS A N 1
ATOM 758 C CA . LYS A 1 93 ? -4.233 0.910 22.284 1.00 96.56 93 LYS A CA 1
ATOM 759 C C . LYS A 1 93 ? -4.548 0.213 23.606 1.00 96.56 93 LYS A C 1
ATOM 761 O O . LYS A 1 93 ? -3.660 -0.000 24.420 1.00 96.56 93 LYS A O 1
ATOM 766 N N . ASN A 1 94 ? -5.799 -0.201 23.798 1.00 96.50 94 ASN A N 1
ATOM 767 C CA . ASN A 1 94 ? -6.210 -0.936 24.993 1.00 96.50 94 ASN A CA 1
ATOM 768 C C . ASN A 1 94 ? -5.443 -2.264 25.132 1.00 96.50 94 ASN A C 1
ATOM 770 O O . ASN A 1 94 ? -5.097 -2.652 26.246 1.00 96.50 94 ASN A O 1
ATOM 774 N N . ALA A 1 95 ? -5.145 -2.941 24.019 1.00 96.31 95 ALA A N 1
ATOM 775 C CA . ALA A 1 95 ? -4.339 -4.158 24.008 1.00 96.31 95 ALA A CA 1
ATOM 776 C C . ALA A 1 95 ? -2.871 -3.903 24.370 1.00 96.31 95 ALA A C 1
ATOM 778 O O . ALA A 1 95 ? -2.301 -4.659 25.153 1.00 96.31 95 ALA A O 1
ATOM 779 N N . GLU A 1 96 ? -2.272 -2.827 23.851 1.00 95.88 96 GLU A N 1
ATOM 780 C CA . GLU A 1 96 ? -0.916 -2.390 24.221 1.00 95.88 96 GLU A CA 1
ATOM 781 C C . GLU A 1 96 ? -0.813 -2.062 25.722 1.00 95.88 96 GLU A C 1
ATOM 783 O O . GLU A 1 96 ? 0.202 -2.347 26.353 1.00 95.88 96 GLU A O 1
ATOM 788 N N . GLU A 1 97 ? -1.889 -1.538 26.311 1.00 96.94 97 GLU A N 1
ATOM 789 C CA . GLU A 1 97 ? -2.021 -1.274 27.751 1.00 96.94 97 GLU A CA 1
ATOM 790 C C . GLU A 1 97 ? -2.423 -2.517 28.576 1.00 96.94 97 GLU A C 1
ATOM 792 O O . GLU A 1 97 ? -2.625 -2.415 29.786 1.00 96.94 97 GLU A O 1
ATOM 797 N N . GLY A 1 98 ? -2.571 -3.689 27.949 1.00 95.56 98 GLY A N 1
ATOM 798 C CA . GLY A 1 98 ? -2.922 -4.947 28.619 1.00 95.56 98 GLY A CA 1
ATOM 799 C C . GLY A 1 98 ? -4.373 -5.047 29.106 1.00 95.56 98 GLY A C 1
ATOM 800 O O . GLY A 1 98 ? -4.691 -5.931 29.899 1.00 95.56 98 GLY A O 1
ATOM 801 N N . LYS A 1 99 ? -5.269 -4.161 28.653 1.00 96.25 99 LYS A N 1
ATOM 802 C CA . LYS A 1 99 ? -6.682 -4.115 29.077 1.00 96.25 99 LYS A CA 1
ATOM 803 C C . LYS A 1 99 ? -7.561 -5.150 28.375 1.00 96.25 99 LYS A C 1
ATOM 805 O O . LYS A 1 99 ? -8.603 -5.527 28.907 1.00 96.25 99 LYS A O 1
ATOM 810 N N . CYS A 1 100 ? -7.183 -5.584 27.176 1.00 93.31 100 CYS A N 1
ATOM 811 C CA . CYS A 1 100 ? -7.902 -6.599 26.411 1.00 93.31 100 CYS A CA 1
ATOM 812 C C . CYS A 1 100 ? -6.973 -7.334 25.435 1.00 93.31 100 CYS A C 1
ATOM 814 O O . CYS A 1 100 ? -5.862 -6.891 25.154 1.00 93.31 100 CYS A O 1
ATOM 816 N N . PHE A 1 101 ? -7.450 -8.451 24.884 1.00 92.50 101 PHE A N 1
ATOM 817 C CA . PHE A 1 101 ? -6.829 -9.095 23.727 1.00 92.50 101 PHE A CA 1
ATOM 818 C C . PHE A 1 101 ? -7.556 -8.663 22.457 1.00 92.50 101 PHE A C 1
ATOM 820 O O . PHE A 1 101 ? -8.786 -8.674 22.412 1.00 92.50 101 PHE A O 1
ATOM 827 N N . VAL A 1 102 ? -6.801 -8.313 21.416 1.00 91.88 102 VAL A N 1
ATOM 828 C CA . VAL A 1 102 ? -7.358 -7.873 20.133 1.00 91.88 102 VAL A CA 1
ATOM 829 C C . VAL A 1 102 ? -6.917 -8.814 19.032 1.00 91.88 102 VAL A C 1
ATOM 831 O O . VAL A 1 102 ? -5.734 -8.916 18.713 1.00 91.88 102 VAL A O 1
ATOM 834 N N . PHE A 1 103 ? -7.898 -9.465 18.416 1.00 88.75 103 PHE A N 1
ATOM 835 C CA . PHE A 1 103 ? -7.704 -10.311 17.251 1.00 88.75 103 PHE A CA 1
ATOM 836 C C . PHE A 1 103 ? -8.182 -9.557 16.016 1.00 88.75 103 PHE A C 1
ATOM 838 O O . PHE A 1 103 ? -9.313 -9.080 15.960 1.00 88.75 103 PHE A O 1
ATOM 845 N N . THR A 1 104 ? -7.316 -9.429 15.013 1.00 83.44 104 THR A N 1
ATOM 846 C CA . THR A 1 104 ? -7.681 -8.820 13.731 1.00 83.44 104 THR A CA 1
ATOM 847 C C . THR A 1 104 ? -7.456 -9.828 12.625 1.00 83.44 104 THR A C 1
ATOM 849 O O . THR A 1 104 ? -6.322 -10.259 12.427 1.00 83.44 104 THR A O 1
ATOM 852 N N . GLN A 1 105 ? -8.511 -10.156 11.888 1.00 81.19 105 GLN A N 1
ATOM 853 C CA . GLN A 1 105 ? -8.441 -11.019 10.718 1.00 81.19 105 GLN A CA 1
ATOM 854 C C . GLN A 1 105 ? -8.828 -10.216 9.478 1.00 81.19 105 GLN A C 1
ATOM 856 O O . GLN A 1 105 ? -9.750 -9.401 9.528 1.00 81.19 105 GLN A O 1
ATOM 861 N N . ASP A 1 106 ? -8.094 -10.421 8.388 1.00 71.50 106 ASP A N 1
ATOM 862 C CA . ASP A 1 106 ? -8.524 -9.971 7.070 1.00 71.50 106 ASP A CA 1
ATOM 863 C C . ASP A 1 106 ? -9.418 -11.060 6.476 1.00 71.50 106 ASP A C 1
ATOM 865 O O . ASP A 1 106 ? -9.019 -12.226 6.412 1.00 71.50 106 ASP A O 1
ATOM 869 N N . VAL A 1 107 ? -10.647 -10.700 6.122 1.00 65.44 107 VAL A N 1
ATOM 870 C CA . VAL A 1 107 ? -11.592 -11.617 5.487 1.00 65.44 107 VAL A CA 1
ATOM 871 C C . VAL A 1 107 ? -11.590 -11.309 4.000 1.00 65.44 107 VAL A C 1
ATOM 873 O O . VAL A 1 107 ? -12.195 -10.339 3.550 1.00 65.44 107 VAL A O 1
ATOM 876 N N . GLN A 1 108 ? -10.882 -12.127 3.227 1.00 49.25 108 GLN A N 1
ATOM 877 C CA . GLN A 1 108 ? -11.055 -12.114 1.781 1.00 49.25 108 GLN A CA 1
ATOM 878 C C . GLN A 1 108 ? -12.381 -12.809 1.465 1.00 49.25 108 GLN A C 1
ATOM 880 O O . GLN A 1 108 ? -12.580 -13.966 1.835 1.00 49.25 108 GLN A O 1
ATOM 885 N N . SER A 1 109 ? -13.297 -12.095 0.810 1.00 51.16 109 SER A N 1
ATOM 886 C CA . SER A 1 109 ? -14.405 -12.739 0.105 1.00 51.16 109 SER A CA 1
ATOM 887 C C . SER A 1 109 ? -13.807 -13.462 -1.096 1.00 51.16 109 SER A C 1
ATOM 889 O O . SER A 1 109 ? -13.149 -12.817 -1.913 1.00 51.16 109 SER A O 1
ATOM 891 N N . VAL A 1 110 ? -13.988 -14.781 -1.161 1.00 44.34 110 VAL A N 1
ATOM 892 C CA . VAL A 1 110 ? -13.594 -15.618 -2.307 1.00 44.34 110 VAL A CA 1
ATOM 893 C C . VAL A 1 110 ? -14.679 -15.571 -3.372 1.00 44.34 110 VAL A C 1
ATOM 895 O O . VAL A 1 110 ? -15.865 -15.543 -2.970 1.00 44.34 110 VAL A O 1
#

pLDDT: mean 89.42, std 10.17, range [44.34, 97.44]